Protein AF-A0A399T9S4-F1 (afdb_monomer_lite)

Sequence (81 aa):
MAIARRDPSLILGAALAVVGTAITVLFFLQPWRSCPEDDTAAGCGMLAGDAAVMAAAVVMTLLGVTLVLAGALRRWRRGVP

Organism: NCBI:txid2301718

Foldseek 3Di:
DDPPPPDVLQVQLQVLQVQLVVLLVCLQQVQVDDDPVDPGRNVDDRDPVSVVSNVVSVVSNVSSVVSNVVSVVVCVVVVHD

Secondary structure (DSSP, 8-state):
---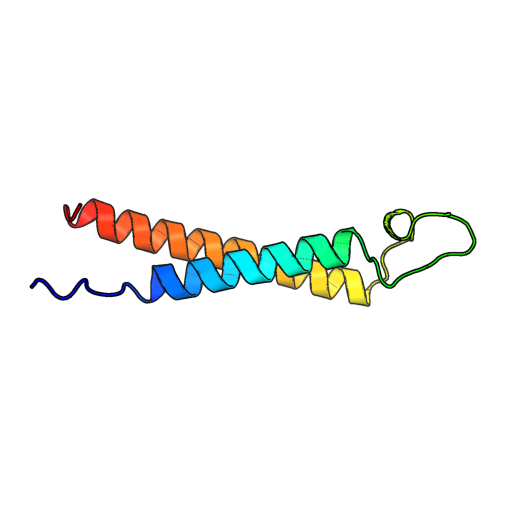----HHHHHHHHHHHHHHHHHHHHHH-TT--BTTBSSGGGSPPPHHHHHHHHHHHHHHHHHHHHHHHHHHHHHHTT--

Structure (mmCIF, N/CA/C/O backbone):
data_AF-A0A399T9S4-F1
#
_entry.id   AF-A0A399T9S4-F1
#
loop_
_atom_site.group_PDB
_atom_site.id
_atom_site.type_symbol
_atom_site.label_atom_id
_atom_site.label_alt_id
_atom_site.label_comp_id
_atom_site.label_asym_id
_atom_site.label_entity_id
_atom_site.label_seq_id
_atom_site.pdbx_PDB_ins_code
_atom_site.Cartn_x
_atom_site.Cartn_y
_atom_site.Cartn_z
_atom_site.occupancy
_atom_site.B_iso_or_equiv
_atom_site.auth_seq_id
_atom_site.auth_comp_id
_atom_site.auth_asym_id
_atom_site.auth_atom_id
_atom_site.pdbx_PDB_model_num
ATOM 1 N N . MET A 1 1 ? -22.095 19.447 20.779 1.00 37.78 1 MET A N 1
ATOM 2 C CA . MET A 1 1 ? -21.095 19.146 19.729 1.00 37.78 1 MET A CA 1
ATOM 3 C C . MET A 1 1 ? -20.271 17.956 20.215 1.00 37.78 1 MET A C 1
ATOM 5 O O . MET A 1 1 ? -19.428 18.128 21.084 1.00 37.78 1 MET A O 1
ATOM 9 N N . ALA A 1 2 ? -20.604 16.732 19.796 1.00 45.03 2 ALA A N 1
ATOM 10 C CA . ALA A 1 2 ? -19.843 15.552 20.208 1.00 45.03 2 ALA A CA 1
ATOM 11 C C . ALA A 1 2 ? -18.499 15.567 19.471 1.00 45.03 2 ALA A C 1
ATOM 13 O O . ALA A 1 2 ? -18.468 15.550 18.242 1.00 45.03 2 ALA A O 1
ATOM 14 N N . ILE A 1 3 ? -17.394 15.647 20.211 1.00 51.94 3 ILE A N 1
ATOM 15 C CA . ILE A 1 3 ? -16.050 15.505 19.649 1.00 51.94 3 ILE A CA 1
ATOM 16 C C . ILE A 1 3 ? -15.969 14.083 19.093 1.00 51.94 3 ILE A C 1
ATOM 18 O O . ILE A 1 3 ? -15.903 13.116 19.855 1.00 51.94 3 ILE A O 1
ATOM 22 N N . ALA A 1 4 ? -16.034 13.948 17.768 1.00 59.34 4 ALA A N 1
ATOM 23 C CA . ALA A 1 4 ? -15.805 12.684 17.089 1.00 59.34 4 ALA A CA 1
ATOM 24 C C . ALA A 1 4 ? -14.421 12.181 17.512 1.00 59.34 4 ALA A C 1
ATOM 26 O O . ALA A 1 4 ? -13.399 12.777 17.165 1.00 59.34 4 ALA A O 1
ATOM 27 N N . ARG A 1 5 ? -14.377 11.120 18.325 1.00 70.75 5 ARG A N 1
ATOM 28 C CA . ARG A 1 5 ? -13.108 10.508 18.722 1.00 70.75 5 ARG A CA 1
ATOM 29 C C . ARG A 1 5 ? -12.445 9.991 17.448 1.00 70.75 5 ARG A C 1
ATOM 31 O O . ARG A 1 5 ? -12.927 9.033 16.851 1.00 70.75 5 ARG A O 1
ATOM 38 N N . ARG A 1 6 ? -11.369 10.650 17.012 1.00 72.00 6 ARG A N 1
ATOM 39 C CA . ARG A 1 6 ? -10.536 10.169 15.906 1.00 72.00 6 ARG A CA 1
ATOM 40 C C . ARG A 1 6 ? -9.950 8.829 16.330 1.00 72.00 6 ARG A C 1
ATOM 42 O O . ARG A 1 6 ? -9.232 8.778 17.323 1.00 72.00 6 ARG A O 1
ATOM 49 N N . ASP A 1 7 ? -10.282 7.757 15.618 1.00 80.69 7 ASP A N 1
ATOM 50 C CA . ASP A 1 7 ? -9.647 6.463 15.850 1.00 80.69 7 ASP A CA 1
ATOM 51 C C . ASP A 1 7 ? -8.300 6.467 15.106 1.00 80.69 7 ASP A C 1
ATOM 53 O O . ASP A 1 7 ? -8.292 6.444 13.870 1.00 80.69 7 ASP A O 1
ATOM 57 N N . PRO A 1 8 ? -7.158 6.553 15.813 1.00 85.25 8 PRO A N 1
ATOM 58 C CA . PRO A 1 8 ? -5.852 6.665 15.168 1.00 85.25 8 PRO A CA 1
ATOM 59 C C . PRO A 1 8 ? -5.545 5.446 14.292 1.00 85.25 8 PRO A C 1
ATOM 61 O O . PRO A 1 8 ? -4.814 5.573 13.314 1.00 85.25 8 PRO A O 1
ATOM 64 N N . SER A 1 9 ? -6.152 4.289 14.586 1.00 88.56 9 SER A N 1
ATOM 65 C CA . SER A 1 9 ? -5.991 3.080 13.778 1.00 88.56 9 SER A CA 1
ATOM 66 C C . SER A 1 9 ? -6.643 3.189 12.398 1.00 88.56 9 SER A C 1
ATOM 68 O O . SER A 1 9 ? -6.073 2.702 11.426 1.00 88.56 9 SER A O 1
ATOM 70 N N . LEU A 1 10 ? -7.780 3.887 12.287 1.00 90.38 10 LEU A N 1
ATOM 71 C CA . LEU A 1 10 ? -8.432 4.144 10.999 1.00 90.38 10 LEU A CA 1
ATOM 72 C C . LEU A 1 10 ? -7.607 5.102 10.139 1.00 90.38 10 LEU A C 1
ATOM 74 O O . LEU A 1 10 ? -7.433 4.854 8.951 1.00 90.38 10 LEU A O 1
ATOM 78 N N . ILE A 1 11 ? -7.083 6.175 10.739 1.00 92.19 11 ILE A N 1
ATOM 79 C CA . ILE A 1 11 ? -6.295 7.183 10.016 1.00 92.19 11 ILE A CA 1
ATOM 80 C C . ILE A 1 11 ? -4.970 6.581 9.544 1.00 92.19 11 ILE A C 1
ATOM 82 O O . ILE A 1 11 ? -4.645 6.667 8.362 1.00 92.19 11 ILE A O 1
ATOM 86 N N . LEU A 1 12 ? -4.226 5.940 10.451 1.00 94.75 12 LEU A N 1
ATOM 87 C CA . LEU A 1 12 ? -2.950 5.313 10.116 1.00 94.75 12 LEU A CA 1
ATOM 88 C C . LEU A 1 12 ? -3.138 4.168 9.116 1.00 94.75 12 LEU A C 1
ATOM 90 O O . LEU A 1 12 ? -2.386 4.069 8.151 1.00 94.75 12 LEU A O 1
ATOM 94 N N . GLY A 1 13 ? -4.161 3.335 9.319 1.00 94.75 13 GLY A N 1
ATOM 95 C CA . GLY A 1 13 ? -4.472 2.235 8.415 1.00 94.75 13 GLY A CA 1
ATOM 96 C C . GLY A 1 13 ? -4.808 2.720 7.005 1.00 94.75 13 GLY A C 1
ATOM 97 O O . GLY A 1 13 ? -4.262 2.205 6.033 1.00 94.75 13 GLY A O 1
ATOM 98 N N . ALA A 1 14 ? -5.648 3.753 6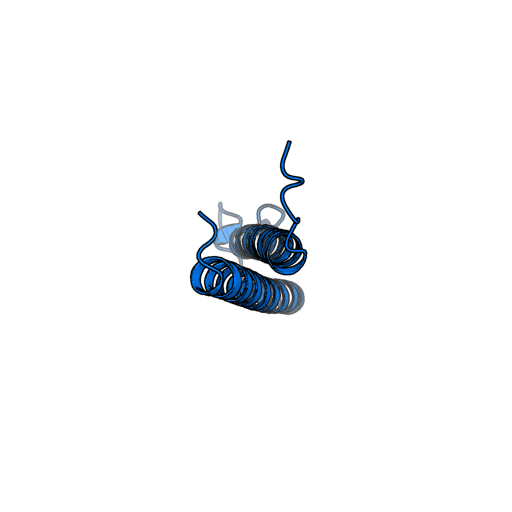.887 1.00 95.19 14 ALA A N 1
ATOM 99 C CA . ALA A 1 14 ? -5.998 4.333 5.594 1.00 95.19 14 ALA A CA 1
ATOM 100 C C . ALA A 1 14 ? -4.773 4.943 4.899 1.00 95.19 14 ALA A C 1
ATOM 102 O O . ALA A 1 14 ? -4.570 4.709 3.711 1.00 95.19 14 ALA A O 1
ATOM 103 N N . ALA A 1 15 ? -3.925 5.666 5.638 1.00 96.94 15 ALA A N 1
ATOM 104 C CA . ALA A 1 15 ? -2.697 6.237 5.093 1.00 96.94 15 ALA A CA 1
ATOM 105 C C . ALA A 1 15 ? -1.750 5.150 4.556 1.00 96.94 15 ALA A C 1
ATOM 107 O O . ALA A 1 15 ? -1.296 5.246 3.418 1.00 96.94 15 ALA A O 1
ATOM 108 N N . LEU A 1 16 ? -1.505 4.088 5.332 1.00 97.12 16 LEU A N 1
ATOM 109 C CA . LEU A 1 16 ? -0.669 2.959 4.910 1.00 97.12 16 LEU A CA 1
ATOM 110 C C . LEU A 1 16 ? -1.244 2.241 3.685 1.00 97.12 16 LEU A C 1
ATOM 112 O O . LEU A 1 16 ? -0.501 1.941 2.753 1.00 97.12 16 LEU A O 1
ATOM 116 N N . ALA A 1 17 ? -2.560 2.009 3.658 1.00 96.50 17 ALA A N 1
ATOM 117 C CA . ALA A 1 17 ? -3.224 1.355 2.535 1.00 96.50 17 ALA A CA 1
ATOM 118 C C . ALA A 1 17 ? -3.111 2.179 1.244 1.00 96.50 17 ALA A C 1
ATOM 120 O O . ALA A 1 17 ? -2.783 1.630 0.193 1.00 96.50 17 ALA A O 1
ATOM 121 N N . VAL A 1 18 ? -3.336 3.494 1.322 1.00 98.12 18 VAL A N 1
ATOM 122 C CA . 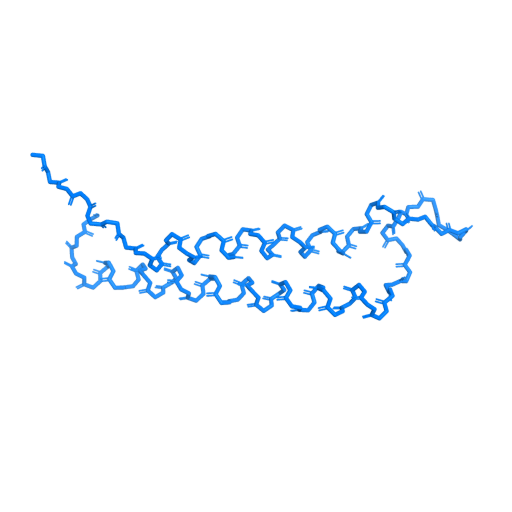VAL A 1 18 ? -3.254 4.396 0.163 1.00 98.12 18 VAL A CA 1
ATOM 123 C C . VAL A 1 18 ? -1.819 4.501 -0.345 1.00 98.12 18 VAL A C 1
ATOM 125 O O . VAL A 1 18 ? -1.584 4.321 -1.537 1.00 98.12 18 VAL A O 1
ATOM 128 N N . V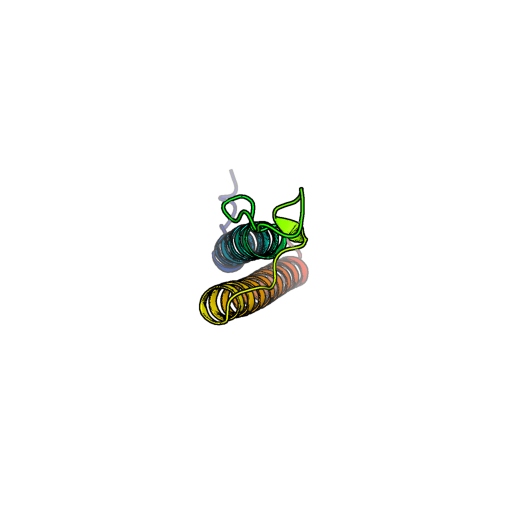AL A 1 19 ? -0.855 4.743 0.548 1.00 98.19 19 VAL A N 1
ATOM 129 C CA . VAL A 1 19 ? 0.558 4.887 0.170 1.00 98.19 19 VAL A CA 1
ATOM 130 C C . VAL A 1 19 ? 1.109 3.578 -0.393 1.00 98.19 19 VAL A C 1
ATOM 132 O O . VAL A 1 19 ? 1.711 3.586 -1.464 1.00 98.19 19 VAL A O 1
ATOM 135 N N . GLY A 1 20 ? 0.863 2.445 0.273 1.00 97.69 20 GLY A N 1
ATOM 136 C CA . GLY A 1 20 ? 1.304 1.134 -0.205 1.00 97.69 20 GLY A CA 1
ATOM 137 C C . GLY A 1 20 ? 0.706 0.782 -1.569 1.00 97.69 20 GLY A C 1
ATOM 138 O O . GLY A 1 20 ? 1.424 0.335 -2.463 1.00 97.69 20 GLY A O 1
ATOM 139 N N . THR A 1 21 ? -0.585 1.056 -1.780 1.00 97.81 21 THR A N 1
ATOM 140 C CA . THR A 1 21 ? -1.244 0.799 -3.071 1.00 97.81 21 THR A CA 1
ATOM 141 C C . THR A 1 21 ? -0.673 1.694 -4.166 1.00 97.81 21 THR A C 1
ATOM 143 O O . THR A 1 21 ? -0.354 1.200 -5.244 1.00 97.81 21 THR A O 1
ATOM 146 N N . ALA A 1 22 ? -0.473 2.986 -3.890 1.00 98.06 22 ALA A N 1
ATOM 147 C CA . ALA A 1 22 ? 0.113 3.915 -4.853 1.00 98.06 22 ALA A CA 1
ATOM 148 C C . ALA A 1 22 ? 1.526 3.483 -5.271 1.00 98.06 22 ALA A C 1
ATOM 150 O O . ALA A 1 22 ? 1.816 3.419 -6.463 1.00 98.06 22 ALA A O 1
ATOM 151 N N . ILE A 1 23 ? 2.385 3.120 -4.311 1.00 97.62 23 ILE A N 1
ATOM 152 C CA . ILE A 1 23 ? 3.740 2.630 -4.602 1.00 97.62 23 ILE A CA 1
ATOM 153 C C . ILE A 1 23 ? 3.680 1.326 -5.402 1.00 97.62 23 ILE A C 1
ATOM 155 O O . ILE A 1 23 ? 4.406 1.189 -6.380 1.00 97.62 23 ILE A O 1
ATOM 159 N N . THR A 1 24 ? 2.795 0.395 -5.037 1.00 96.69 24 THR A N 1
ATOM 160 C CA . THR A 1 24 ? 2.631 -0.873 -5.767 1.00 96.69 24 THR A CA 1
ATOM 161 C C . THR A 1 24 ? 2.265 -0.618 -7.228 1.00 96.69 24 THR A C 1
ATOM 163 O O . THR A 1 24 ? 2.900 -1.172 -8.116 1.00 96.69 24 THR A O 1
ATOM 166 N N . VAL A 1 25 ? 1.296 0.263 -7.494 1.00 95.69 25 VAL A N 1
ATOM 167 C CA . VAL A 1 25 ? 0.891 0.622 -8.864 1.00 95.69 25 VAL A CA 1
ATOM 168 C C . VAL A 1 25 ? 2.035 1.295 -9.621 1.00 95.69 25 VAL A C 1
ATOM 170 O O . VAL A 1 25 ? 2.300 0.943 -10.767 1.00 95.69 25 VAL A O 1
ATOM 173 N N . LEU A 1 26 ? 2.749 2.226 -8.984 1.00 95.00 26 LEU A N 1
ATOM 174 C CA . LEU A 1 26 ? 3.891 2.906 -9.595 1.00 95.00 26 LEU A CA 1
ATOM 175 C C . LEU A 1 26 ? 5.008 1.929 -9.971 1.00 95.00 26 LEU A C 1
ATOM 177 O O . LEU A 1 26 ? 5.523 2.005 -11.079 1.00 95.00 26 LEU A O 1
ATOM 181 N N . PHE A 1 27 ? 5.364 1.003 -9.081 1.00 93.75 27 PHE A N 1
ATOM 182 C CA . PHE A 1 27 ? 6.413 0.008 -9.326 1.00 93.75 27 PHE A CA 1
ATOM 183 C C . PHE A 1 27 ? 5.966 -1.146 -10.220 1.00 93.75 27 PHE A C 1
ATOM 185 O O . PHE A 1 27 ? 6.814 -1.817 -10.789 1.00 93.75 27 PHE A O 1
ATOM 192 N N . PHE A 1 28 ? 4.664 -1.373 -10.363 1.00 91.94 28 PHE A N 1
ATOM 193 C CA . PHE A 1 28 ? 4.133 -2.314 -11.339 1.00 91.94 28 PHE A CA 1
ATOM 194 C C . PHE A 1 28 ? 4.169 -1.729 -12.756 1.00 91.94 28 PHE A C 1
ATOM 196 O O . PHE A 1 28 ? 4.539 -2.415 -13.699 1.00 91.94 28 PHE A O 1
ATOM 203 N N . LEU A 1 29 ? 3.809 -0.450 -12.906 1.00 91.62 29 LEU A N 1
ATOM 204 C CA . LEU A 1 29 ? 3.820 0.237 -14.203 1.00 91.62 29 LEU A CA 1
ATOM 205 C C . LEU A 1 29 ? 5.212 0.732 -14.609 1.00 91.62 29 LEU A C 1
ATOM 207 O O . LEU A 1 29 ? 5.455 0.967 -15.789 1.00 91.62 29 LEU A O 1
ATOM 211 N N . GLN A 1 30 ? 6.088 0.945 -13.626 1.00 92.19 30 GLN A N 1
ATOM 212 C CA . GLN A 1 30 ? 7.459 1.427 -13.779 1.00 92.19 30 GLN A CA 1
ATOM 213 C C . GLN A 1 30 ? 7.608 2.603 -14.771 1.00 92.19 30 GLN A C 1
ATOM 215 O O . GLN A 1 30 ? 8.505 2.562 -15.606 1.00 92.19 30 GLN A O 1
ATOM 220 N N . PRO A 1 31 ? 6.799 3.684 -14.714 1.00 90.44 31 PRO A N 1
ATOM 221 C CA . PRO A 1 31 ? 6.729 4.696 -15.781 1.00 90.44 31 PRO A CA 1
ATOM 222 C C . PRO A 1 31 ? 8.039 5.456 -16.052 1.00 90.44 31 PRO A C 1
ATOM 224 O O . PRO A 1 31 ? 8.159 6.134 -17.066 1.00 90.44 31 PRO A O 1
ATOM 227 N N . TRP A 1 32 ? 9.016 5.377 -15.146 1.00 89.00 32 TRP A N 1
ATOM 228 C CA . TRP A 1 32 ? 10.356 5.949 -15.312 1.00 89.00 32 TRP A CA 1
ATOM 229 C C . TRP A 1 32 ? 11.326 5.038 -16.080 1.00 89.00 32 TRP A C 1
ATOM 231 O O . TRP A 1 32 ? 12.430 5.468 -16.415 1.00 89.00 32 TRP A O 1
ATOM 241 N N . ARG A 1 33 ? 10.965 3.774 -16.322 1.00 86.12 33 ARG A N 1
ATOM 242 C CA . ARG A 1 33 ? 11.792 2.809 -17.050 1.00 86.12 33 ARG A CA 1
ATOM 243 C C . ARG A 1 33 ? 11.489 2.893 -18.542 1.00 86.12 33 ARG A C 1
ATOM 245 O O . ARG A 1 33 ? 10.353 3.060 -18.958 1.00 86.12 33 ARG A O 1
ATOM 252 N N . SER A 1 34 ? 12.530 2.753 -19.346 1.00 86.19 34 SER A N 1
ATOM 253 C CA . SER A 1 34 ? 12.438 2.501 -20.783 1.00 86.19 34 SER A CA 1
ATOM 254 C C . SER A 1 34 ? 13.352 1.322 -21.093 1.00 86.19 34 SER A C 1
ATOM 256 O O . SER A 1 34 ? 14.418 1.197 -20.477 1.00 86.19 34 SER A O 1
ATOM 258 N N . CYS A 1 35 ? 12.918 0.433 -21.984 1.00 82.06 35 CYS A N 1
ATOM 259 C CA . CYS A 1 35 ? 13.715 -0.704 -22.421 1.00 82.06 35 CYS A CA 1
ATOM 260 C C . CYS A 1 35 ? 13.754 -0.748 -23.950 1.00 82.06 35 CYS A C 1
ATOM 262 O O . CYS A 1 35 ? 12.790 -0.341 -24.592 1.00 82.06 35 CYS A O 1
ATOM 264 N N . PRO A 1 36 ? 14.882 -1.165 -24.546 1.00 80.81 36 PRO A N 1
ATOM 265 C CA . PRO A 1 36 ? 15.060 -1.118 -25.993 1.00 80.81 36 PRO A CA 1
ATOM 266 C C . PRO A 1 36 ? 14.173 -2.108 -26.758 1.00 80.81 36 PRO A C 1
ATOM 268 O O . PRO A 1 36 ? 14.082 -1.995 -27.977 1.00 80.81 36 PRO A O 1
ATOM 271 N N . GLU A 1 37 ? 13.561 -3.081 -26.080 1.00 76.75 37 GLU A N 1
ATOM 272 C CA . GLU A 1 37 ? 12.764 -4.139 -26.709 1.00 76.75 37 GLU A CA 1
ATOM 273 C C . GLU A 1 37 ? 11.265 -3.810 -26.764 1.00 76.75 37 GLU A C 1
ATOM 275 O O . GLU A 1 37 ? 10.543 -4.446 -27.528 1.00 76.75 37 GLU A O 1
ATOM 280 N N . ASP A 1 38 ? 10.811 -2.822 -25.987 1.00 75.75 38 ASP A N 1
ATOM 281 C CA . ASP A 1 38 ? 9.398 -2.509 -25.794 1.00 75.75 38 ASP A CA 1
ATOM 282 C C . A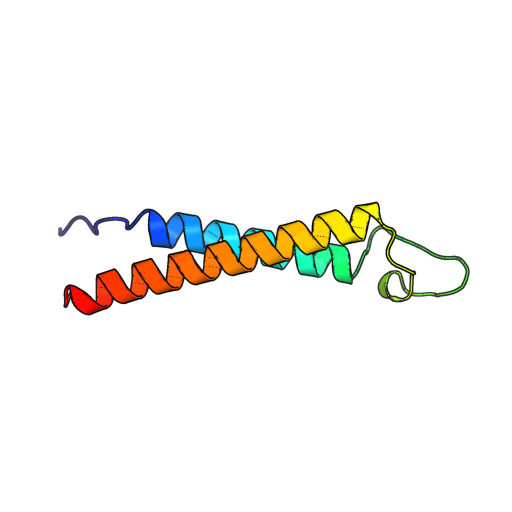SP A 1 38 ? 9.130 -1.000 -25.866 1.00 75.75 38 ASP A C 1
ATOM 284 O O . ASP A 1 38 ? 9.771 -0.191 -25.195 1.00 75.75 38 ASP A O 1
ATOM 288 N N . ASP A 1 39 ? 8.075 -0.625 -26.592 1.00 79.38 39 AS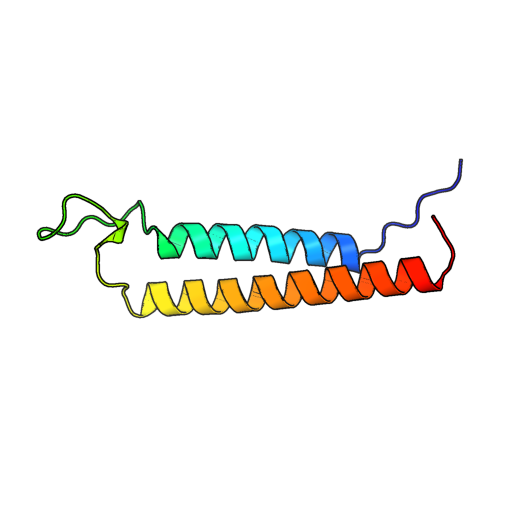P A N 1
ATOM 289 C CA . ASP A 1 39 ? 7.582 0.759 -26.672 1.00 79.38 39 ASP A CA 1
ATOM 290 C C . ASP A 1 39 ? 6.845 1.208 -25.392 1.00 79.38 39 ASP A C 1
ATOM 292 O O . ASP A 1 39 ? 6.385 2.349 -25.285 1.00 79.38 39 ASP A O 1
ATOM 296 N N . THR A 1 40 ? 6.698 0.315 -24.404 1.00 76.25 40 THR A N 1
ATOM 297 C CA . THR A 1 40 ? 6.007 0.600 -23.142 1.00 76.25 40 THR A CA 1
ATOM 298 C C . THR A 1 40 ? 6.849 0.227 -21.928 1.00 76.25 40 THR A C 1
ATOM 300 O O . THR A 1 40 ? 7.368 -0.879 -21.813 1.00 76.25 40 THR A O 1
ATOM 303 N N . ALA A 1 41 ? 6.918 1.148 -20.965 1.00 77.62 41 ALA A N 1
ATOM 304 C CA . ALA A 1 41 ? 7.675 0.982 -19.725 1.00 77.62 41 ALA A CA 1
ATOM 305 C C . ALA A 1 41 ? 7.252 -0.246 -18.893 1.00 77.62 41 ALA A C 1
ATOM 307 O O . ALA A 1 41 ? 8.079 -0.844 -18.211 1.00 77.62 41 ALA A O 1
ATOM 308 N N . ALA A 1 42 ? 5.975 -0.636 -18.972 1.00 75.12 42 ALA A N 1
ATOM 309 C CA . ALA A 1 42 ? 5.413 -1.753 -18.214 1.00 75.12 42 ALA A CA 1
ATOM 310 C C . ALA A 1 42 ? 5.779 -3.144 -18.775 1.00 75.12 42 ALA A C 1
ATOM 312 O O . ALA A 1 42 ? 5.545 -4.140 -18.096 1.00 75.12 42 ALA A O 1
ATOM 313 N N . GLY A 1 43 ? 6.327 -3.227 -19.996 1.00 73.12 43 GLY A N 1
ATOM 314 C CA . GLY A 1 43 ? 6.836 -4.483 -20.573 1.00 73.12 43 GLY A CA 1
ATOM 315 C C . GLY A 1 43 ? 8.217 -4.876 -20.040 1.00 73.12 43 GLY A C 1
ATOM 316 O O . GLY A 1 43 ? 8.597 -6.047 -20.052 1.00 73.12 43 GLY A O 1
ATOM 317 N N . CYS A 1 44 ? 8.946 -3.906 -19.485 1.00 81.62 44 CYS A N 1
ATOM 318 C CA . CYS A 1 44 ? 10.275 -4.104 -18.934 1.00 81.62 44 CYS A CA 1
ATOM 319 C C . CYS A 1 44 ? 10.302 -5.142 -17.802 1.00 81.62 44 CYS A C 1
ATOM 321 O O . CYS A 1 44 ? 9.522 -5.091 -16.853 1.00 81.62 44 CYS A O 1
ATOM 323 N N . GLY A 1 45 ? 11.317 -6.011 -17.817 1.00 84.19 45 GLY A N 1
ATOM 324 C CA . GLY A 1 45 ? 11.622 -6.868 -16.674 1.00 84.19 45 GLY A CA 1
ATOM 325 C C . GLY A 1 45 ? 11.901 -6.051 -15.405 1.00 84.19 45 GLY A C 1
ATOM 326 O O . GLY A 1 45 ? 12.709 -5.112 -15.405 1.00 84.19 45 GLY A O 1
ATOM 327 N N . MET A 1 46 ? 11.245 -6.423 -14.307 1.00 87.56 46 MET A N 1
ATOM 328 C CA . MET A 1 46 ? 11.407 -5.759 -13.017 1.00 87.56 46 MET A CA 1
ATOM 329 C C . MET A 1 46 ? 12.782 -6.077 -12.409 1.00 87.56 46 MET A C 1
ATOM 331 O O . MET A 1 46 ? 13.153 -7.243 -12.268 1.00 87.56 46 MET A O 1
ATOM 335 N N . LEU A 1 47 ? 13.545 -5.048 -12.022 1.00 90.44 47 LEU A N 1
ATOM 336 C CA . LEU A 1 47 ? 14.824 -5.244 -11.333 1.00 90.44 47 LEU A CA 1
ATOM 337 C C . LEU A 1 47 ? 14.593 -5.783 -9.915 1.00 90.44 47 LEU A C 1
ATOM 339 O O . LEU A 1 47 ? 13.584 -5.483 -9.278 1.00 90.44 47 LEU A O 1
ATOM 343 N N . ALA A 1 48 ? 15.568 -6.517 -9.374 1.00 92.81 48 ALA A N 1
ATOM 344 C CA . ALA A 1 48 ? 15.468 -7.082 -8.024 1.00 92.81 48 ALA A CA 1
ATOM 345 C C . ALA A 1 48 ? 15.238 -6.011 -6.936 1.00 92.81 48 ALA A C 1
ATOM 347 O O . ALA A 1 48 ? 14.478 -6.238 -5.995 1.00 92.81 48 ALA A O 1
ATOM 348 N N . GLY A 1 49 ? 15.856 -4.832 -7.079 1.00 93.19 49 GLY A N 1
ATOM 349 C CA . GLY A 1 49 ? 15.640 -3.703 -6.168 1.00 93.19 49 GLY A CA 1
ATOM 350 C C . GLY A 1 49 ? 14.207 -3.169 -6.221 1.00 93.19 49 GLY A C 1
ATOM 351 O O . GLY A 1 49 ? 13.579 -2.986 -5.181 1.00 93.19 49 GLY A O 1
ATOM 352 N N . ASP A 1 50 ? 13.658 -3.007 -7.424 1.00 93.12 50 ASP A N 1
ATOM 353 C CA . ASP A 1 50 ? 12.277 -2.564 -7.628 1.00 93.12 50 ASP A CA 1
ATOM 354 C C . ASP A 1 50 ? 11.279 -3.583 -7.059 1.00 93.12 50 ASP A C 1
ATOM 356 O O . ASP A 1 50 ? 10.310 -3.213 -6.391 1.00 93.12 50 ASP A O 1
ATOM 360 N N . ALA A 1 51 ? 11.545 -4.878 -7.267 1.00 93.88 51 ALA A N 1
ATOM 361 C CA . ALA A 1 51 ? 10.739 -5.973 -6.732 1.00 93.88 51 ALA A CA 1
ATOM 362 C C . ALA A 1 51 ? 10.674 -5.945 -5.200 1.00 93.88 51 ALA A C 1
ATOM 364 O O . ALA A 1 51 ? 9.602 -6.135 -4.623 1.00 93.88 51 ALA A O 1
ATOM 365 N N . ALA A 1 52 ? 11.793 -5.647 -4.533 1.00 97.06 52 ALA A N 1
ATOM 366 C CA . ALA A 1 52 ? 11.830 -5.508 -3.081 1.00 97.06 52 ALA A CA 1
ATOM 367 C C . ALA A 1 52 ? 10.974 -4.328 -2.590 1.00 97.06 52 ALA A C 1
ATOM 369 O O . ALA A 1 52 ? 10.229 -4.473 -1.617 1.00 97.06 52 ALA A O 1
ATOM 370 N N . VAL A 1 53 ? 11.029 -3.179 -3.276 1.00 96.62 53 VAL A N 1
ATOM 371 C CA . VAL A 1 53 ? 10.207 -2.006 -2.932 1.00 96.62 53 VAL A CA 1
ATOM 372 C C . VAL A 1 53 ? 8.721 -2.311 -3.108 1.00 96.62 53 VAL A C 1
ATOM 374 O O . VAL A 1 53 ? 7.923 -2.015 -2.217 1.00 96.62 53 VAL A O 1
ATOM 377 N N . MET A 1 54 ? 8.341 -2.958 -4.211 1.00 96.19 54 MET A N 1
ATOM 378 C CA . MET A 1 54 ? 6.955 -3.368 -4.441 1.00 96.19 54 MET A CA 1
ATOM 379 C C . MET A 1 54 ? 6.481 -4.380 -3.394 1.00 96.19 54 MET A C 1
ATOM 381 O O . MET A 1 54 ? 5.382 -4.236 -2.865 1.00 96.19 54 MET A O 1
ATOM 385 N N . ALA A 1 55 ? 7.305 -5.368 -3.034 1.00 97.38 55 ALA A N 1
ATOM 386 C CA . ALA A 1 55 ? 6.965 -6.333 -1.991 1.00 97.38 55 ALA A CA 1
ATOM 387 C C . ALA A 1 55 ? 6.726 -5.645 -0.635 1.00 97.38 55 ALA A C 1
ATOM 389 O O . ALA A 1 55 ? 5.728 -5.918 0.036 1.00 97.38 55 ALA A O 1
ATOM 390 N N . ALA A 1 56 ? 7.589 -4.698 -0.255 1.00 98.06 56 ALA A N 1
ATOM 391 C CA . ALA A 1 56 ? 7.399 -3.896 0.951 1.00 98.06 56 ALA A CA 1
ATOM 392 C C . ALA A 1 56 ? 6.109 -3.058 0.884 1.00 98.06 56 ALA A C 1
ATOM 394 O O . ALA A 1 56 ? 5.368 -2.982 1.865 1.00 98.06 56 ALA A O 1
ATOM 395 N N . ALA A 1 57 ? 5.800 -2.478 -0.278 1.00 97.56 57 ALA A N 1
ATOM 396 C CA . ALA A 1 57 ? 4.574 -1.719 -0.498 1.00 97.56 57 ALA A CA 1
ATOM 397 C C . ALA A 1 57 ? 3.314 -2.587 -0.354 1.00 97.56 57 ALA A C 1
ATOM 399 O O . ALA A 1 57 ? 2.365 -2.169 0.308 1.00 97.56 57 ALA A O 1
ATOM 400 N N . VAL A 1 58 ? 3.327 -3.818 -0.875 1.00 97.88 58 VAL A N 1
ATOM 401 C CA . VAL A 1 58 ? 2.238 -4.790 -0.690 1.00 97.88 58 VAL A CA 1
ATOM 402 C C . VAL A 1 58 ? 2.039 -5.109 0.792 1.00 97.88 58 VAL A C 1
ATOM 404 O O . VAL A 1 58 ? 0.908 -5.082 1.279 1.00 97.88 58 VAL A O 1
ATOM 407 N N . VAL A 1 59 ? 3.121 -5.349 1.542 1.00 98.31 59 VAL A N 1
ATOM 408 C CA . VAL A 1 59 ? 3.040 -5.576 2.995 1.00 98.31 59 VAL A CA 1
ATOM 409 C C . VAL A 1 59 ? 2.440 -4.362 3.707 1.00 98.31 59 VAL A C 1
ATOM 411 O O . VAL A 1 59 ? 1.543 -4.529 4.536 1.00 98.31 59 VAL A O 1
ATOM 414 N N . MET A 1 60 ? 2.862 -3.140 3.361 1.00 97.62 60 MET A N 1
ATOM 415 C CA . MET A 1 60 ? 2.266 -1.915 3.910 1.00 97.62 60 MET A CA 1
ATOM 416 C C . MET A 1 60 ? 0.771 -1.814 3.606 1.00 97.62 60 MET A C 1
ATOM 418 O O . MET A 1 60 ? -0.001 -1.463 4.499 1.00 97.62 60 MET A O 1
ATOM 422 N N . THR A 1 61 ? 0.344 -2.165 2.391 1.00 97.25 61 THR A N 1
ATOM 423 C CA . THR A 1 61 ? -1.075 -2.177 2.021 1.00 97.25 61 THR A CA 1
ATOM 424 C C . THR A 1 61 ? -1.866 -3.151 2.885 1.00 97.25 61 THR A C 1
ATOM 426 O O . THR A 1 61 ? -2.902 -2.777 3.436 1.00 97.25 61 THR A O 1
ATOM 429 N N . LEU A 1 62 ? -1.371 -4.379 3.065 1.00 98.00 62 LEU A N 1
ATOM 430 C CA . LEU A 1 62 ? -2.023 -5.390 3.903 1.00 98.00 62 LEU A CA 1
ATOM 431 C C . LEU A 1 62 ? -2.113 -4.941 5.370 1.00 98.00 62 LEU A C 1
ATOM 433 O O . LEU A 1 62 ? -3.169 -5.061 5.998 1.00 98.00 62 LEU A O 1
ATOM 437 N N . LEU A 1 63 ? -1.041 -4.359 5.913 1.00 97.69 63 LEU A N 1
ATOM 438 C CA . LEU A 1 63 ? -1.045 -3.772 7.257 1.00 97.69 63 LEU A CA 1
ATOM 439 C C . LEU A 1 63 ? -2.043 -2.608 7.365 1.00 97.69 63 LEU A C 1
ATOM 441 O O . LEU A 1 63 ? -2.799 -2.522 8.330 1.00 97.69 63 LEU A O 1
ATOM 445 N N . GLY A 1 64 ? -2.114 -1.743 6.356 1.00 96.06 64 GLY A N 1
ATOM 446 C CA . GLY A 1 64 ? -3.090 -0.659 6.303 1.00 96.06 64 GLY A CA 1
ATOM 447 C C . GLY A 1 64 ? -4.534 -1.165 6.317 1.00 96.06 64 GLY A C 1
ATOM 448 O O . GLY A 1 64 ? -5.335 -0.747 7.154 1.00 96.06 64 GLY A O 1
ATOM 449 N N . VAL A 1 65 ? -4.854 -2.127 5.447 1.00 97.06 65 VAL A N 1
ATOM 450 C CA . VAL A 1 65 ? -6.188 -2.741 5.352 1.00 97.06 65 VAL A CA 1
ATOM 451 C C . VAL A 1 65 ? -6.575 -3.422 6.663 1.00 97.06 65 VAL A C 1
ATOM 453 O O . VAL A 1 65 ? -7.675 -3.201 7.168 1.00 97.06 65 VAL A O 1
ATOM 456 N N . THR A 1 66 ? -5.676 -4.205 7.262 1.00 96.62 66 THR A N 1
ATOM 457 C CA . THR A 1 66 ? -5.945 -4.872 8.548 1.00 96.62 66 THR A CA 1
ATOM 458 C C . THR A 1 66 ? -6.212 -3.873 9.675 1.00 96.62 66 THR A C 1
ATOM 460 O O . THR A 1 66 ? -7.138 -4.081 10.463 1.00 96.62 66 THR A O 1
ATOM 463 N N . LEU A 1 67 ? -5.484 -2.753 9.730 1.00 94.31 67 LEU A N 1
ATOM 464 C CA . LEU A 1 67 ? -5.737 -1.683 10.698 1.00 94.31 67 LEU A CA 1
ATOM 465 C C . LEU A 1 67 ? -7.086 -0.994 10.472 1.00 94.31 67 LEU A C 1
ATOM 467 O O . LEU A 1 67 ? -7.809 -0.760 11.445 1.00 94.31 67 LEU A O 1
ATOM 471 N N . VAL A 1 68 ? -7.451 -0.713 9.216 1.00 93.62 68 VAL A N 1
ATOM 472 C CA . VAL A 1 68 ? -8.762 -0.141 8.868 1.00 93.62 68 VAL A CA 1
ATOM 473 C C . VAL A 1 68 ? -9.882 -1.086 9.282 1.00 93.62 68 VAL A C 1
ATOM 475 O O . VAL A 1 68 ? -10.813 -0.661 9.963 1.00 93.62 68 VAL A O 1
ATOM 478 N N . LEU A 1 69 ? -9.778 -2.372 8.943 1.00 94.06 69 LEU A N 1
ATOM 479 C CA . LEU A 1 69 ? -10.770 -3.380 9.316 1.00 94.06 69 LEU A CA 1
ATOM 480 C C . LEU A 1 69 ? -10.879 -3.522 10.836 1.00 94.06 69 LEU A C 1
ATOM 482 O O . LEU A 1 69 ? -11.986 -3.554 11.371 1.00 94.06 69 LEU A O 1
ATOM 486 N N . ALA A 1 70 ? -9.754 -3.540 11.554 1.00 92.19 70 ALA A N 1
ATOM 487 C CA . ALA A 1 70 ? -9.752 -3.603 13.011 1.00 92.19 70 ALA A CA 1
ATOM 488 C C . ALA A 1 70 ? -10.387 -2.352 13.643 1.00 92.19 70 ALA A C 1
ATOM 490 O O . ALA A 1 70 ? -11.174 -2.469 14.584 1.00 92.19 70 ALA A O 1
ATOM 491 N N . GLY A 1 71 ? -10.079 -1.157 13.131 1.00 90.19 71 GLY A N 1
ATOM 492 C CA . GLY A 1 71 ? -10.695 0.100 13.564 1.00 90.19 71 GLY A CA 1
ATOM 493 C C . GLY A 1 71 ? -12.198 0.139 13.282 1.00 90.19 71 GLY A C 1
ATOM 494 O O . GLY A 1 71 ? -12.988 0.467 14.167 1.00 90.19 71 GLY A O 1
ATOM 495 N N . ALA A 1 72 ? -12.613 -0.280 12.086 1.00 89.00 72 ALA A N 1
ATOM 496 C CA . ALA A 1 72 ? -14.013 -0.340 11.680 1.00 89.00 72 ALA A CA 1
ATOM 497 C C . ALA A 1 72 ? -14.797 -1.349 12.527 1.00 89.00 72 ALA A C 1
ATOM 499 O O . ALA A 1 72 ? -15.870 -1.027 13.033 1.00 89.00 72 ALA A O 1
ATOM 500 N N . LEU A 1 73 ? -14.226 -2.532 12.775 1.00 90.44 73 LEU A N 1
ATOM 501 C CA . LEU A 1 73 ? -14.833 -3.553 13.624 1.00 90.44 73 LEU A CA 1
ATOM 502 C C . LEU A 1 73 ? -14.963 -3.074 15.075 1.00 90.44 73 LEU A C 1
ATOM 504 O O . LEU A 1 73 ? -15.992 -3.306 15.708 1.00 90.44 73 LEU A O 1
ATOM 508 N N . ARG A 1 74 ? -13.950 -2.376 15.609 1.00 88.56 74 ARG A N 1
ATOM 509 C CA . ARG A 1 74 ? -14.018 -1.752 16.941 1.00 88.56 74 ARG A CA 1
ATOM 510 C C . ARG A 1 74 ? -15.102 -0.680 17.012 1.00 88.56 74 ARG A C 1
ATOM 512 O O . ARG A 1 74 ? -15.811 -0.623 18.015 1.00 88.56 74 ARG A O 1
ATOM 519 N N . ARG A 1 75 ? -15.246 0.150 15.975 1.00 85.00 75 ARG A N 1
ATOM 520 C CA . ARG A 1 75 ? -16.305 1.165 15.893 1.00 85.00 75 ARG A CA 1
ATOM 521 C C . ARG A 1 75 ? -17.690 0.521 15.831 1.00 85.00 75 ARG A C 1
ATOM 523 O O . ARG A 1 75 ? -18.550 0.889 16.625 1.00 85.00 75 ARG A O 1
ATOM 530 N N . TRP A 1 76 ? -17.863 -0.487 14.978 1.00 84.50 76 TRP A N 1
ATOM 531 C CA . TRP A 1 76 ? -19.116 -1.230 14.833 1.00 84.50 76 TRP A CA 1
ATOM 532 C C . TRP A 1 76 ? -19.533 -1.912 16.141 1.00 84.50 76 TRP A C 1
ATOM 534 O O . TRP A 1 76 ? -20.659 -1.739 16.598 1.00 84.50 76 TRP A O 1
ATOM 544 N N . ARG A 1 77 ? -18.596 -2.588 16.823 1.00 87.06 77 ARG A N 1
ATOM 545 C CA . ARG A 1 77 ? -18.843 -3.212 18.138 1.00 87.06 77 ARG A CA 1
ATOM 546 C C . ARG A 1 77 ? -19.239 -2.216 19.230 1.00 87.06 77 ARG A C 1
ATOM 548 O O . ARG A 1 77 ? -19.861 -2.619 20.204 1.00 87.06 77 ARG A O 1
ATOM 555 N N . ARG A 1 78 ? -18.869 -0.939 19.104 1.00 84.25 78 ARG A N 1
ATOM 556 C CA . ARG A 1 78 ? -19.233 0.110 20.070 1.00 84.25 78 ARG A CA 1
ATOM 557 C C . ARG A 1 78 ? -20.624 0.705 19.827 1.00 84.25 78 ARG A C 1
ATOM 559 O O . ARG A 1 78 ? -21.022 1.566 20.601 1.00 84.25 78 ARG A O 1
ATOM 566 N N . GLY A 1 79 ? -21.353 0.277 18.789 1.00 68.50 79 GLY A N 1
ATOM 567 C CA . GLY A 1 79 ? -22.712 0.757 18.508 1.00 68.50 79 GLY A CA 1
ATOM 568 C C . GLY A 1 79 ? -22.796 2.252 18.180 1.00 68.50 79 GLY A C 1
ATOM 569 O O . GLY A 1 79 ? -23.865 2.843 18.291 1.00 68.50 79 GLY A O 1
ATOM 570 N N . VAL A 1 80 ? -21.673 2.876 17.811 1.00 62.22 80 VAL A N 1
ATOM 571 C CA . VAL A 1 80 ? -21.630 4.288 17.419 1.00 62.22 80 VAL A CA 1
ATOM 572 C C . VAL A 1 80 ? -21.779 4.352 15.895 1.00 62.22 80 VAL A C 1
ATOM 574 O O . VAL A 1 80 ? -20.899 3.804 15.219 1.00 62.22 80 VAL A O 1
ATOM 577 N N . PRO A 1 81 ? -22.852 4.966 15.353 1.00 55.59 81 PRO A N 1
ATOM 578 C CA . PRO A 1 81 ? -23.024 5.131 13.909 1.00 55.59 81 PRO A CA 1
ATOM 579 C C . PRO A 1 81 ? -21.858 5.893 13.252 1.00 55.59 81 PRO A C 1
ATOM 581 O O . PRO A 1 81 ? -21.136 6.670 13.926 1.00 55.59 81 PRO A O 1
#

Radius of gyration: 18.05 Å; chains: 1; bounding box: 39×26×47 Å

pLDDT: mean 87.38, std 12.74, range [37.78, 98.31]